Protein AF-A0A7Y0N492-F1 (afdb_monomer)

Radius of gyration: 15.54 Å; Cα contacts (8 Å, |Δi|>4): 154; chains: 1; bounding box: 34×30×45 Å

Sequence (137 aa):
VCAVIYGLQMLGFGNGVFALLHFPAFEGQQWQLWRWVSHALLHFSVTHIIFNLLWWWQLGGDIERRLGSGKLLQIFVVSAALSGA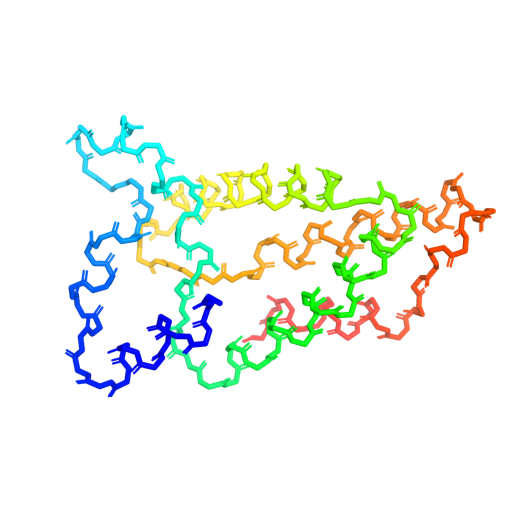GQFYVEGANFGGLSGVVYALLGYLWVLGYRLPHLGLTLPKSIVGFMLVWLVV

Solvent-accessible surface area (backbone atoms only — not comparable to full-atom values): 7392 Å² total; per-residue (Å²): 108,46,69,58,52,38,49,42,35,73,73,71,42,37,68,62,54,44,74,69,24,32,36,61,74,53,93,75,35,76,75,43,64,63,18,48,40,41,16,35,44,38,59,90,46,72,68,60,44,52,55,40,50,50,46,39,53,54,51,43,45,53,42,26,78,75,66,33,60,68,50,43,50,51,50,43,51,54,28,23,33,51,42,47,53,52,46,33,74,76,72,42,48,89,59,57,31,42,55,52,30,43,53,46,46,50,53,51,38,49,53,37,27,71,76,45,53,91,74,70,50,67,68,59,68,66,57,54,51,51,53,59,54,59,72,79,106

Foldseek 3Di:
DLVVLVVCCVVVCVVVSCVLAWADFDPPCVVVLNNLQSLQSDDDDPVQVVVLVVLCCVLVVLCCVQVNPVVSVVLRNVQSNVVSVVCCVPPNGPGGHNLSSSVSSVVVLPVCCVPPVVSVSHDDPVVVVVSVVVVVD

InterPro domains:
  IPR022764 Peptidase S54, rhomboid domain [PF01694] (30-135)
  IPR035952 Rhomboid-like superfamily [G3DSA:1.20.1540.10] (1-137)
  IPR035952 Rhomboid-like superfamily [SSF144091] (1-136)

Structure (mmCIF, N/CA/C/O backbone):
data_AF-A0A7Y0N492-F1
#
_entry.id   AF-A0A7Y0N492-F1
#
loop_
_atom_site.group_PDB
_atom_site.id
_atom_site.type_symbol
_atom_site.label_atom_id
_atom_site.label_alt_id
_atom_site.label_comp_id
_atom_site.label_asym_id
_atom_site.label_entity_id
_atom_site.label_seq_id
_atom_site.pdbx_PDB_ins_code
_atom_site.Cartn_x
_atom_site.Cartn_y
_atom_site.Cartn_z
_atom_site.occupancy
_atom_site.B_iso_or_equiv
_atom_site.auth_seq_id
_atom_site.auth_comp_id
_atom_site.auth_asym_id
_atom_site.auth_atom_id
_atom_site.pdbx_PDB_model_num
ATOM 1 N N . VAL A 1 1 ? -9.476 -0.543 -8.531 1.00 96.50 1 VAL A N 1
ATOM 2 C CA . VAL A 1 1 ? -8.189 -0.171 -9.171 1.00 96.50 1 VAL A CA 1
ATOM 3 C C . VAL A 1 1 ? -7.239 -1.363 -9.276 1.00 96.50 1 VAL A C 1
ATOM 5 O O . VAL A 1 1 ? -6.985 -1.772 -10.399 1.00 96.50 1 VAL A O 1
ATOM 8 N N . CYS A 1 2 ? -6.789 -1.987 -8.176 1.00 97.44 2 CYS A N 1
ATOM 9 C CA . CYS A 1 2 ? -5.844 -3.121 -8.237 1.00 97.44 2 CYS A CA 1
ATOM 10 C C . CYS A 1 2 ? -6.313 -4.278 -9.135 1.00 97.44 2 CYS A C 1
ATOM 12 O O . CYS A 1 2 ? -5.532 -4.771 -9.933 1.00 97.44 2 CYS A O 1
ATOM 14 N N . ALA A 1 3 ? -7.595 -4.664 -9.073 1.00 97.69 3 ALA A N 1
ATOM 15 C CA . ALA A 1 3 ? -8.142 -5.722 -9.932 1.00 97.69 3 ALA A CA 1
ATOM 16 C C . ALA A 1 3 ? -8.055 -5.391 -11.435 1.00 97.69 3 ALA A C 1
ATOM 18 O O . ALA A 1 3 ? -7.766 -6.267 -12.241 1.00 97.69 3 ALA A O 1
ATOM 19 N N . VAL A 1 4 ? -8.252 -4.120 -11.809 1.00 98.06 4 VAL A N 1
ATOM 20 C CA . VAL A 1 4 ? -8.126 -3.659 -13.203 1.00 98.06 4 VAL A CA 1
ATOM 21 C C . VAL A 1 4 ? -6.666 -3.721 -13.647 1.00 98.06 4 VAL A C 1
ATOM 23 O O . VAL A 1 4 ? -6.372 -4.266 -14.704 1.00 98.06 4 VAL A O 1
ATOM 26 N N . ILE A 1 5 ? -5.750 -3.215 -12.818 1.00 97.81 5 ILE A N 1
ATOM 27 C CA . ILE A 1 5 ? -4.304 -3.251 -13.082 1.00 97.81 5 ILE A CA 1
ATOM 28 C C . ILE A 1 5 ? -3.822 -4.696 -13.227 1.00 97.81 5 ILE A C 1
ATOM 30 O O . ILE A 1 5 ? -3.152 -5.020 -14.201 1.00 97.81 5 ILE A O 1
ATOM 34 N N . TYR A 1 6 ? -4.229 -5.580 -12.318 1.00 97.81 6 TYR A N 1
ATOM 35 C CA . TYR A 1 6 ? -3.887 -6.995 -12.384 1.00 97.81 6 TYR A CA 1
ATOM 36 C C . TYR A 1 6 ? -4.479 -7.681 -13.618 1.00 97.81 6 TYR A C 1
ATOM 38 O O . TYR A 1 6 ? -3.783 -8.438 -14.288 1.00 97.81 6 TYR A O 1
ATOM 46 N N . GLY A 1 7 ? -5.721 -7.354 -13.990 1.00 97.81 7 GLY A N 1
ATOM 47 C CA . GLY A 1 7 ? -6.318 -7.802 -15.248 1.00 97.81 7 GLY A CA 1
ATOM 48 C C . GLY A 1 7 ? -5.479 -7.399 -16.464 1.00 97.81 7 GLY A C 1
ATOM 49 O O . GLY A 1 7 ? -5.179 -8.242 -17.303 1.00 97.81 7 GLY A O 1
ATOM 50 N N . LEU A 1 8 ? -5.011 -6.147 -16.526 1.00 97.50 8 LEU A N 1
ATOM 51 C CA . LEU A 1 8 ? -4.105 -5.690 -17.588 1.00 97.50 8 LEU A CA 1
ATOM 52 C C . LEU A 1 8 ? -2.776 -6.459 -17.589 1.00 97.50 8 LEU A C 1
ATOM 54 O O . LEU A 1 8 ? -2.287 -6.827 -18.657 1.00 97.50 8 LEU A O 1
ATOM 58 N N . GLN A 1 9 ? -2.210 -6.748 -16.412 1.00 96.62 9 GLN A N 1
ATOM 59 C CA . GLN A 1 9 ? -0.997 -7.565 -16.302 1.00 96.62 9 GLN A CA 1
ATOM 60 C C . GLN A 1 9 ? -1.216 -8.976 -16.875 1.00 96.62 9 GLN A C 1
ATOM 62 O O . GLN A 1 9 ? -0.359 -9.465 -17.609 1.00 96.62 9 GLN A O 1
ATOM 67 N N . MET A 1 10 ? -2.372 -9.597 -16.607 1.00 95.75 10 MET A N 1
ATOM 68 C CA . MET A 1 10 ? -2.727 -10.928 -17.126 1.00 95.75 10 MET A CA 1
ATOM 69 C C . MET A 1 10 ? -3.013 -10.938 -18.635 1.00 95.75 10 MET A C 1
ATOM 71 O O . MET A 1 10 ? -2.787 -11.948 -19.293 1.00 95.75 10 MET A O 1
ATOM 75 N N . LEU A 1 11 ? -3.458 -9.814 -19.203 1.00 97.31 11 LEU A N 1
ATOM 76 C CA . LEU A 1 11 ? -3.717 -9.654 -20.641 1.00 97.31 11 LEU A CA 1
ATOM 77 C C . LEU A 1 11 ? -2.448 -9.379 -21.475 1.00 97.31 11 LEU A C 1
ATOM 79 O O . LEU A 1 11 ? -2.548 -9.040 -22.650 1.00 97.31 11 LEU A O 1
ATOM 83 N N . GLY A 1 12 ? -1.255 -9.507 -20.883 1.00 95.56 12 GLY A N 1
ATOM 84 C CA . GLY A 1 12 ? 0.026 -9.332 -21.576 1.00 95.56 12 GLY A CA 1
ATOM 85 C C . GLY A 1 12 ? 0.628 -7.926 -21.480 1.00 95.56 12 GLY A C 1
ATOM 86 O O . GLY A 1 12 ? 1.735 -7.705 -21.967 1.00 95.56 12 GLY A O 1
ATOM 87 N N . PHE A 1 13 ? -0.023 -6.981 -20.792 1.00 96.94 13 PHE A N 1
ATOM 88 C CA . PHE A 1 13 ? 0.502 -5.619 -20.598 1.00 96.94 13 PHE A CA 1
ATOM 89 C C . PHE A 1 13 ? 1.418 -5.481 -19.370 1.00 96.94 13 PHE A C 1
ATOM 91 O O . PHE A 1 13 ? 1.764 -4.366 -18.979 1.00 96.94 13 PHE A O 1
ATOM 98 N N . GLY A 1 14 ? 1.832 -6.598 -18.758 1.00 94.81 14 GLY A N 1
ATOM 99 C CA . GLY A 1 14 ? 2.582 -6.628 -17.499 1.00 94.81 14 GLY A CA 1
ATOM 100 C C . GLY A 1 14 ? 3.823 -5.735 -17.481 1.00 94.81 14 GLY A C 1
ATOM 101 O O . GLY A 1 14 ? 3.977 -4.939 -16.559 1.00 94.81 14 GLY A O 1
ATOM 102 N N . ASN A 1 15 ? 4.654 -5.792 -18.526 1.00 95.50 15 ASN A N 1
ATOM 103 C CA . ASN A 1 15 ? 5.884 -4.995 -18.605 1.00 95.50 15 ASN A CA 1
ATOM 104 C C . ASN A 1 15 ? 5.607 -3.488 -18.683 1.00 95.50 15 ASN A C 1
ATOM 106 O O . ASN A 1 15 ? 6.270 -2.711 -18.004 1.00 95.50 15 ASN A O 1
ATOM 110 N N . GLY A 1 16 ? 4.614 -3.068 -19.474 1.00 96.88 16 GLY A N 1
ATOM 111 C CA . GLY A 1 16 ? 4.251 -1.652 -19.603 1.00 96.88 16 GLY A CA 1
ATOM 112 C C . GLY A 1 16 ? 3.625 -1.098 -18.323 1.00 96.88 16 GLY A C 1
ATOM 113 O O . GLY A 1 16 ? 3.982 -0.012 -17.867 1.00 96.88 16 GLY A O 1
ATOM 114 N N . VAL A 1 17 ? 2.743 -1.883 -17.700 1.00 97.50 17 VAL A N 1
ATOM 115 C CA . VAL A 1 17 ? 2.135 -1.555 -16.404 1.00 97.50 17 VAL A CA 1
ATOM 116 C C . VAL A 1 17 ? 3.207 -1.443 -15.319 1.00 97.50 17 VAL A C 1
ATOM 118 O O . VAL A 1 17 ? 3.227 -0.463 -14.575 1.00 97.50 17 VAL A O 1
ATOM 121 N N . PHE A 1 18 ? 4.131 -2.404 -15.255 1.00 97.19 18 PHE A N 1
ATOM 122 C CA . PHE A 1 18 ? 5.238 -2.371 -14.305 1.00 97.19 18 PHE A CA 1
ATOM 123 C C . PHE A 1 18 ? 6.139 -1.154 -14.544 1.00 97.19 18 PHE A C 1
ATOM 125 O O . PHE A 1 18 ? 6.360 -0.380 -13.615 1.00 97.19 18 PHE A O 1
ATOM 132 N N . ALA A 1 19 ? 6.567 -0.914 -15.790 1.00 96.00 19 ALA A N 1
ATOM 133 C CA . ALA A 1 19 ? 7.393 0.231 -16.182 1.00 96.00 19 ALA A CA 1
ATOM 134 C C . ALA A 1 19 ? 6.798 1.577 -15.734 1.00 96.00 19 ALA A C 1
ATOM 136 O O . ALA A 1 19 ? 7.537 2.479 -15.339 1.00 96.00 19 ALA A O 1
ATOM 137 N N . LEU A 1 20 ? 5.471 1.721 -15.755 1.00 96.31 20 LEU A N 1
ATOM 138 C CA . LEU A 1 20 ? 4.788 2.953 -15.358 1.00 96.31 20 LEU A CA 1
ATOM 139 C C . LEU A 1 20 ? 4.638 3.110 -13.837 1.00 96.31 20 LEU A C 1
ATOM 141 O O . LEU A 1 20 ? 4.695 4.235 -13.335 1.00 96.31 20 LEU A O 1
ATOM 145 N N . LEU A 1 21 ? 4.415 2.004 -13.121 1.00 97.62 21 LEU A N 1
ATOM 146 C CA . LEU A 1 21 ? 3.958 2.032 -11.728 1.00 97.62 21 LEU A CA 1
ATOM 147 C C . LEU A 1 21 ? 5.013 1.608 -10.700 1.00 97.62 21 LEU A C 1
ATOM 149 O O . LEU A 1 21 ? 4.766 1.806 -9.510 1.00 97.62 21 LEU A O 1
ATOM 153 N N . HIS A 1 22 ? 6.152 1.042 -11.117 1.00 97.44 22 HIS A N 1
ATOM 154 C CA . HIS A 1 22 ? 7.215 0.633 -10.194 1.00 97.44 22 HIS A CA 1
ATOM 155 C C . HIS A 1 22 ? 7.774 1.825 -9.401 1.00 97.44 22 HIS A C 1
ATOM 157 O O . HIS A 1 22 ? 7.758 2.969 -9.876 1.00 97.44 22 HIS A O 1
ATOM 163 N N . PHE A 1 23 ? 8.300 1.532 -8.209 1.00 97.44 23 PHE A N 1
ATOM 164 C CA . PHE A 1 23 ? 8.939 2.505 -7.321 1.00 97.44 23 PHE A CA 1
ATOM 165 C C . PHE A 1 23 ? 10.122 3.208 -8.014 1.00 97.44 23 PHE A C 1
ATOM 167 O O . PHE A 1 23 ? 10.762 2.566 -8.851 1.00 97.44 23 PHE A O 1
ATOM 174 N N . PRO A 1 24 ? 10.441 4.487 -7.719 1.00 97.12 24 PRO A N 1
ATOM 175 C CA . PRO A 1 24 ? 11.565 5.173 -8.355 1.00 97.12 24 PRO A CA 1
ATOM 176 C C . PRO A 1 24 ? 12.859 4.353 -8.286 1.00 97.12 24 PRO A C 1
ATOM 178 O O . PRO A 1 24 ? 13.336 4.028 -7.204 1.00 97.12 24 PRO A O 1
ATOM 181 N N . ALA A 1 25 ? 13.406 4.010 -9.451 1.00 93.56 25 ALA A N 1
ATOM 182 C CA . ALA A 1 25 ? 14.577 3.145 -9.590 1.00 93.56 25 ALA A CA 1
ATOM 183 C C . ALA A 1 25 ? 15.759 3.858 -10.256 1.00 93.56 25 ALA A C 1
ATOM 185 O O . ALA A 1 25 ? 16.912 3.516 -10.007 1.00 93.56 25 ALA A O 1
ATOM 186 N N . PHE A 1 26 ? 15.467 4.839 -11.112 1.00 92.19 26 PHE A N 1
ATOM 187 C CA . PHE A 1 26 ? 16.455 5.546 -11.922 1.00 92.19 26 PHE A CA 1
ATOM 188 C C . PHE A 1 26 ? 16.472 7.039 -11.606 1.00 92.19 26 PHE A C 1
ATOM 190 O O . PHE A 1 26 ? 15.478 7.609 -11.143 1.00 92.19 26 PHE A O 1
ATOM 197 N N . GLU A 1 27 ? 17.595 7.683 -11.913 1.00 90.69 27 GLU A N 1
ATOM 198 C CA . GLU A 1 27 ? 17.742 9.127 -11.775 1.00 90.69 27 GLU A CA 1
ATOM 199 C C . GLU A 1 27 ? 16.637 9.870 -12.544 1.00 90.69 27 GLU A C 1
ATOM 201 O O . GLU A 1 27 ? 16.300 9.555 -13.685 1.00 90.69 27 GLU A O 1
ATOM 206 N N . GLY A 1 28 ? 16.018 10.839 -11.874 1.00 90.81 28 GLY A N 1
ATOM 207 C CA . GLY A 1 28 ? 14.906 11.629 -12.399 1.00 90.81 28 GLY A CA 1
ATOM 208 C C . GLY A 1 28 ? 13.533 11.058 -12.040 1.00 90.81 28 GLY A C 1
ATOM 209 O O . GLY A 1 28 ? 12.559 11.811 -11.983 1.00 90.81 28 GLY A O 1
ATOM 210 N N . GLN A 1 29 ? 13.433 9.767 -11.703 1.00 94.69 29 GLN A N 1
ATOM 211 C CA . GLN A 1 29 ? 12.159 9.166 -11.296 1.00 94.69 29 GLN A CA 1
ATOM 212 C C . GLN A 1 29 ? 11.719 9.580 -9.889 1.00 94.69 29 GLN A C 1
ATOM 214 O O . GLN A 1 29 ? 10.534 9.478 -9.583 1.00 94.69 29 GLN A O 1
ATOM 219 N N . GLN A 1 30 ? 12.615 10.105 -9.046 1.00 92.38 30 GLN A N 1
ATOM 220 C CA . GLN A 1 30 ? 12.260 10.599 -7.709 1.00 92.38 30 GLN A CA 1
ATOM 221 C C . GLN A 1 30 ? 11.190 11.705 -7.739 1.00 92.38 30 GLN A C 1
ATOM 223 O O . GLN A 1 30 ? 10.382 11.804 -6.816 1.00 92.38 30 GLN A O 1
ATOM 228 N N . TRP A 1 31 ? 11.142 12.488 -8.823 1.00 94.00 31 TRP A N 1
ATOM 229 C CA . TRP A 1 31 ? 10.164 13.559 -9.037 1.00 94.00 31 TRP A CA 1
ATOM 230 C C . TRP A 1 31 ? 8.830 13.059 -9.598 1.00 94.00 31 TRP A C 1
ATOM 232 O O . TRP A 1 31 ? 7.845 13.796 -9.628 1.00 94.00 31 TRP A O 1
ATOM 242 N N . GLN A 1 32 ? 8.768 11.797 -10.023 1.00 96.00 32 GLN A N 1
ATOM 243 C CA . GLN A 1 32 ? 7.542 11.151 -10.477 1.00 96.00 32 GLN A CA 1
ATOM 244 C C . GLN A 1 32 ? 6.745 10.697 -9.253 1.00 96.00 32 GLN A C 1
ATOM 246 O O . GLN A 1 32 ? 6.714 9.517 -8.913 1.00 96.00 32 GLN A O 1
ATOM 251 N N . LEU A 1 33 ? 6.121 11.659 -8.563 1.00 95.88 33 LEU A N 1
ATOM 252 C CA . LEU A 1 33 ? 5.524 11.476 -7.232 1.00 95.88 33 LEU A CA 1
ATOM 253 C C . LEU A 1 33 ? 4.524 10.315 -7.148 1.00 95.88 33 LEU A C 1
ATOM 255 O O . LEU A 1 33 ? 4.401 9.686 -6.102 1.00 95.88 33 LEU A O 1
ATOM 259 N N . TRP A 1 34 ? 3.846 9.977 -8.248 1.00 97.38 34 TRP A N 1
ATOM 260 C CA . TRP A 1 34 ? 2.944 8.826 -8.285 1.00 97.38 34 TRP A CA 1
ATOM 261 C C . TRP A 1 34 ? 3.668 7.503 -8.015 1.00 97.38 34 TRP A C 1
ATOM 263 O O . TRP A 1 34 ? 3.081 6.635 -7.377 1.00 97.38 34 TRP A O 1
ATOM 273 N N . ARG A 1 35 ? 4.939 7.358 -8.419 1.00 97.31 35 ARG A N 1
ATOM 274 C CA . ARG A 1 35 ? 5.738 6.136 -8.230 1.00 97.31 35 ARG A CA 1
ATOM 275 C C . ARG A 1 35 ? 6.024 5.805 -6.779 1.00 97.31 35 ARG A C 1
ATOM 277 O O . ARG A 1 35 ? 6.277 4.648 -6.481 1.00 97.31 35 ARG A O 1
ATOM 284 N N . TRP A 1 36 ? 5.942 6.784 -5.883 1.00 97.38 36 TRP A N 1
ATOM 285 C CA . TRP A 1 36 ? 6.066 6.567 -4.440 1.00 97.38 36 TRP A CA 1
ATOM 286 C C . TRP A 1 36 ? 4.861 5.841 -3.836 1.00 97.38 36 TRP A C 1
ATOM 288 O O . TRP A 1 36 ? 4.895 5.464 -2.672 1.00 97.38 36 TRP A O 1
ATOM 298 N N . VAL A 1 37 ? 3.781 5.675 -4.605 1.00 97.94 37 VAL A N 1
ATOM 299 C CA . VAL A 1 37 ? 2.529 5.078 -4.127 1.00 97.94 37 VAL A CA 1
ATOM 300 C C . VAL A 1 37 ? 1.999 4.019 -5.096 1.00 97.94 37 VAL A C 1
ATOM 302 O O . VAL A 1 37 ? 1.444 3.007 -4.676 1.00 97.94 37 VAL A O 1
ATOM 305 N N . SER A 1 38 ? 2.176 4.206 -6.405 1.00 98.00 38 SER A N 1
ATOM 306 C CA . SER A 1 38 ? 1.582 3.360 -7.444 1.00 98.00 38 SER A CA 1
ATOM 307 C C . SER A 1 38 ? 2.062 1.913 -7.417 1.00 98.00 38 SER A C 1
ATOM 309 O O . SER A 1 38 ? 1.312 1.025 -7.821 1.00 98.00 38 SER A O 1
ATOM 311 N N . HIS A 1 39 ? 3.266 1.655 -6.902 1.00 97.81 39 HIS A N 1
ATOM 312 C CA . HIS A 1 39 ? 3.784 0.297 -6.738 1.00 97.81 39 HIS A CA 1
ATOM 313 C C . HIS A 1 39 ? 2.886 -0.548 -5.820 1.00 97.81 39 HIS A C 1
ATOM 315 O O . HIS A 1 39 ? 2.794 -1.762 -5.998 1.00 97.81 39 HIS A O 1
ATOM 321 N N . ALA A 1 40 ? 2.151 0.080 -4.893 1.00 98.00 40 ALA A N 1
ATOM 322 C CA . ALA A 1 40 ? 1.205 -0.605 -4.016 1.00 98.00 40 ALA A CA 1
ATOM 323 C C . ALA A 1 40 ? -0.007 -1.196 -4.765 1.00 98.00 40 ALA A C 1
ATOM 325 O O . ALA A 1 40 ? -0.751 -2.009 -4.218 1.00 98.00 40 ALA A O 1
ATOM 326 N N . LEU A 1 41 ? -0.222 -0.798 -6.023 1.00 98.12 41 LEU A N 1
ATOM 327 C CA . LEU A 1 41 ? -1.324 -1.279 -6.857 1.00 98.12 41 LEU A CA 1
ATOM 328 C C . LEU A 1 41 ? -0.946 -2.507 -7.703 1.00 98.12 41 LEU A C 1
ATOM 330 O O . LEU A 1 41 ? -1.836 -3.207 -8.196 1.00 98.12 41 LEU A O 1
ATOM 334 N N . LEU A 1 42 ? 0.353 -2.769 -7.874 1.00 97.88 42 LEU A N 1
ATOM 335 C CA . LEU A 1 42 ? 0.886 -3.894 -8.645 1.00 97.88 42 LEU A CA 1
ATOM 336 C C . LEU A 1 42 ? 0.732 -5.205 -7.874 1.00 97.88 42 LEU A C 1
ATOM 338 O O . LEU A 1 42 ? 0.969 -5.243 -6.676 1.00 97.88 42 LEU A O 1
ATOM 342 N N . HIS A 1 43 ? 0.367 -6.290 -8.555 1.00 97.69 43 HIS A N 1
ATOM 343 C CA . HIS A 1 43 ? 0.325 -7.626 -7.955 1.00 97.69 43 HIS A CA 1
ATOM 344 C C . HIS A 1 43 ? 0.896 -8.660 -8.932 1.00 97.69 43 HIS A C 1
ATOM 346 O O . HIS A 1 43 ? 0.824 -8.480 -10.146 1.00 97.69 43 HIS A O 1
ATOM 352 N N . PHE A 1 44 ? 1.472 -9.744 -8.406 1.00 95.44 44 PHE A N 1
ATOM 353 C CA . PHE A 1 44 ? 2.246 -10.713 -9.202 1.00 95.44 44 PHE A CA 1
ATOM 354 C C . PHE A 1 44 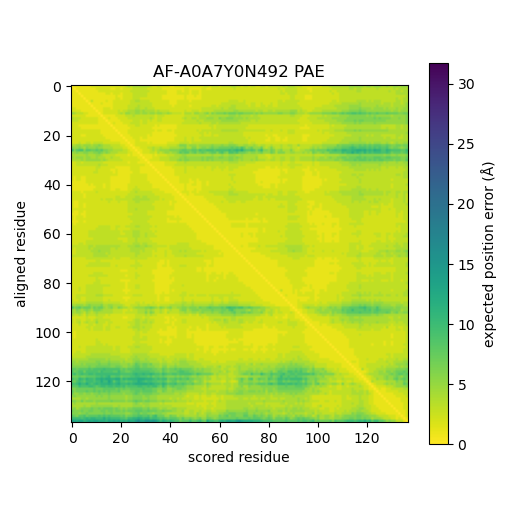? 1.705 -12.146 -9.149 1.00 95.44 44 PHE A C 1
ATOM 356 O O . PHE A 1 44 ? 2.171 -13.006 -9.886 1.00 95.44 44 PHE A O 1
ATOM 363 N N . SER A 1 45 ? 0.696 -12.419 -8.319 1.00 95.25 45 SER A N 1
ATOM 364 C CA . SER A 1 45 ? 0.006 -13.709 -8.287 1.00 95.25 45 SER A CA 1
ATOM 365 C C . SER A 1 45 ? -1.446 -13.541 -7.846 1.00 95.25 45 SER A C 1
ATOM 367 O O . SER A 1 45 ? -1.797 -12.553 -7.194 1.00 95.25 45 SER A O 1
ATOM 369 N N . VAL A 1 46 ? -2.285 -14.519 -8.195 1.00 96.00 46 VAL A N 1
ATOM 370 C CA . VAL A 1 46 ? -3.715 -14.528 -7.850 1.00 96.00 46 VAL A CA 1
ATOM 371 C C . VAL A 1 46 ? -3.892 -14.539 -6.332 1.00 96.00 46 VAL A C 1
ATOM 373 O O . VAL A 1 46 ? -4.623 -13.720 -5.782 1.00 96.00 46 VAL A O 1
ATOM 376 N N . THR A 1 47 ? -3.158 -15.406 -5.635 1.00 94.75 47 THR A N 1
ATOM 377 C CA . THR A 1 47 ? -3.165 -15.470 -4.169 1.00 94.75 47 THR A CA 1
ATOM 378 C C . THR A 1 47 ? -2.763 -14.128 -3.557 1.00 94.75 47 THR A C 1
ATOM 380 O O . THR A 1 47 ? -3.450 -13.626 -2.669 1.00 94.75 47 THR A O 1
ATOM 383 N N . HIS A 1 48 ? -1.708 -13.494 -4.080 1.00 93.56 48 HIS A N 1
ATOM 384 C CA . HIS A 1 48 ? -1.213 -12.220 -3.566 1.00 93.56 48 HIS A CA 1
ATOM 385 C C . HIS A 1 48 ? -2.260 -11.098 -3.677 1.00 93.56 48 HIS A C 1
ATOM 387 O O . HIS A 1 48 ? -2.441 -10.344 -2.721 1.00 93.56 48 HIS A O 1
ATOM 393 N N . ILE A 1 49 ? -2.988 -10.987 -4.796 1.00 96.69 49 ILE A N 1
ATOM 394 C CA . ILE A 1 49 ? -4.035 -9.960 -4.933 1.00 96.69 49 ILE A CA 1
ATOM 395 C C . ILE A 1 49 ? -5.280 -10.265 -4.098 1.00 96.69 49 ILE A C 1
ATOM 397 O O . ILE A 1 49 ? -5.816 -9.353 -3.471 1.00 96.69 49 ILE A O 1
ATOM 401 N N . ILE A 1 50 ? -5.726 -11.524 -4.042 1.00 96.88 50 ILE A N 1
ATOM 402 C CA . ILE A 1 50 ? -6.927 -11.905 -3.282 1.00 96.88 50 ILE A CA 1
ATOM 403 C C . ILE A 1 50 ? -6.744 -11.572 -1.801 1.00 96.88 50 ILE A C 1
ATOM 405 O O . ILE A 1 50 ? -7.586 -10.886 -1.223 1.00 96.88 50 ILE A O 1
ATOM 409 N N . PHE A 1 51 ? -5.634 -12.002 -1.193 1.00 95.19 51 PHE A N 1
ATOM 410 C CA . PHE A 1 51 ? -5.390 -11.762 0.231 1.00 95.19 51 PHE A CA 1
ATOM 411 C C . PHE A 1 51 ? -5.213 -10.278 0.553 1.00 95.19 51 PHE A C 1
ATOM 413 O O . PHE A 1 51 ? -5.793 -9.790 1.522 1.00 95.19 51 PHE A O 1
ATOM 420 N N . ASN A 1 52 ? -4.475 -9.534 -0.273 1.00 96.62 52 ASN A N 1
ATOM 421 C CA . ASN A 1 52 ? -4.318 -8.095 -0.071 1.00 96.62 52 ASN A CA 1
ATOM 422 C C . ASN A 1 52 ? -5.645 -7.346 -0.154 1.00 96.62 52 ASN A C 1
ATOM 424 O O . ASN A 1 52 ? -5.920 -6.493 0.687 1.00 96.62 52 ASN A O 1
ATOM 428 N N . LEU A 1 53 ? -6.478 -7.663 -1.149 1.00 97.88 53 LEU A N 1
ATOM 429 C CA . LEU A 1 53 ? -7.775 -7.011 -1.299 1.00 97.88 53 LEU A CA 1
ATOM 430 C C . LEU A 1 53 ? -8.757 -7.415 -0.201 1.00 97.88 53 LEU A C 1
ATOM 432 O O . LEU A 1 53 ? -9.517 -6.561 0.246 1.00 97.88 53 LEU A O 1
ATOM 436 N N . LEU A 1 54 ? -8.706 -8.662 0.274 1.00 97.00 54 LEU A N 1
ATOM 437 C CA . LEU A 1 54 ? -9.490 -9.114 1.421 1.00 97.00 54 LEU A CA 1
ATOM 438 C C . LEU A 1 54 ? -9.142 -8.306 2.676 1.00 97.00 54 LEU A C 1
ATOM 440 O O . LEU A 1 54 ? -10.037 -7.767 3.327 1.00 97.00 54 LEU A O 1
ATOM 444 N N . TRP A 1 55 ? -7.852 -8.163 2.992 1.00 97.38 55 TRP A N 1
ATOM 445 C CA . TRP A 1 55 ? -7.426 -7.423 4.181 1.00 97.38 55 TRP A CA 1
ATOM 446 C C . TRP A 1 55 ? -7.610 -5.917 4.047 1.00 97.38 55 TRP A C 1
ATOM 448 O O . TRP A 1 55 ? -8.013 -5.267 5.009 1.00 97.38 55 TRP A O 1
ATOM 458 N N . TRP A 1 56 ? -7.381 -5.358 2.861 1.00 98.00 56 TRP A N 1
ATOM 459 C CA . TRP A 1 56 ? -7.711 -3.966 2.573 1.00 98.00 56 TRP A CA 1
ATOM 460 C C . TRP A 1 56 ? -9.201 -3.690 2.768 1.00 98.00 56 TRP A C 1
ATOM 462 O O . TRP A 1 56 ? -9.566 -2.715 3.419 1.00 98.00 56 TRP A O 1
ATOM 472 N N . TRP A 1 57 ? -10.063 -4.561 2.242 1.00 97.69 57 TRP A N 1
ATOM 473 C CA . TRP A 1 57 ? -11.507 -4.413 2.373 1.00 97.69 57 TRP A CA 1
ATOM 474 C C . TRP A 1 57 ? -11.961 -4.515 3.831 1.00 97.69 57 TRP A C 1
ATOM 476 O O . TRP A 1 57 ? -12.709 -3.656 4.294 1.00 97.69 57 TRP A O 1
ATOM 486 N N . GLN A 1 58 ? -11.462 -5.506 4.574 1.00 96.12 58 GLN A N 1
ATOM 487 C CA . GLN A 1 58 ? -11.819 -5.688 5.978 1.00 96.12 58 GLN A CA 1
ATOM 488 C C . GLN A 1 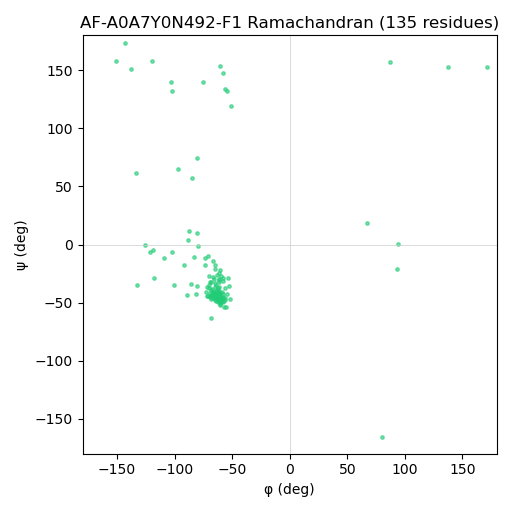58 ? -11.256 -4.563 6.8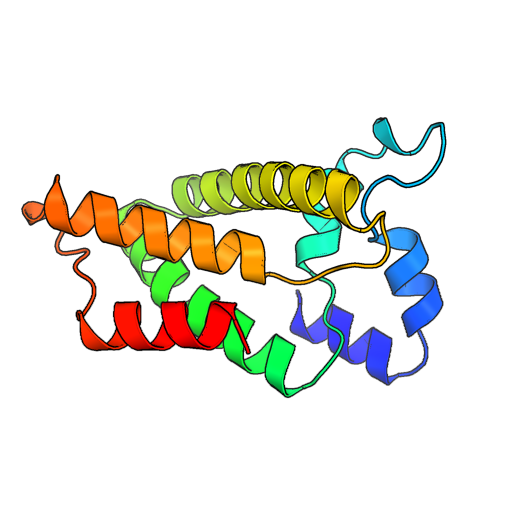62 1.00 96.12 58 GLN A C 1
ATOM 490 O O . GLN A 1 58 ? -12.014 -3.792 7.447 1.00 96.12 58 GLN A O 1
ATOM 495 N N . LEU A 1 59 ? -9.927 -4.439 6.941 1.00 97.38 59 LEU A N 1
ATOM 496 C CA . LEU A 1 59 ? -9.248 -3.517 7.861 1.00 97.38 59 LEU A CA 1
ATOM 497 C C . LEU A 1 59 ? -9.423 -2.059 7.428 1.00 97.38 59 LEU A C 1
ATOM 499 O O . LEU A 1 59 ? -9.718 -1.182 8.241 1.00 97.38 59 LEU A O 1
ATOM 503 N N . GLY A 1 60 ? -9.258 -1.797 6.131 1.00 97.38 60 GLY A N 1
ATOM 504 C CA . GLY A 1 60 ? -9.450 -0.469 5.563 1.00 97.38 60 GLY A CA 1
ATOM 505 C C . GLY A 1 60 ? -10.908 -0.033 5.647 1.00 97.38 60 GLY A C 1
ATOM 506 O O . GLY A 1 60 ? -11.174 1.099 6.042 1.00 97.38 60 GLY A O 1
ATOM 507 N N . GLY A 1 61 ? -11.854 -0.940 5.384 1.00 97.12 61 GLY A N 1
ATOM 508 C CA . GLY A 1 61 ? -13.281 -0.659 5.522 1.00 97.12 61 GLY A CA 1
ATOM 509 C C . GLY A 1 61 ? -13.703 -0.357 6.961 1.00 97.12 61 GLY A C 1
ATOM 510 O O . GLY A 1 61 ? -14.591 0.470 7.169 1.00 97.12 61 GLY A O 1
ATOM 511 N N . ASP A 1 62 ? -13.088 -0.993 7.960 1.00 95.69 62 ASP A N 1
ATOM 512 C CA . ASP A 1 62 ? -13.336 -0.687 9.376 1.00 95.69 62 ASP A CA 1
ATOM 513 C C . ASP A 1 62 ? -12.823 0.718 9.739 1.00 95.69 62 ASP A C 1
ATOM 515 O O . ASP A 1 62 ? -13.551 1.509 10.348 1.00 95.69 62 ASP A O 1
ATOM 519 N N . ILE A 1 63 ? -11.612 1.072 9.291 1.00 96.81 63 ILE A N 1
ATOM 520 C CA . ILE A 1 63 ? -11.046 2.421 9.458 1.00 96.81 63 ILE A CA 1
ATOM 521 C C . ILE A 1 63 ? -11.903 3.469 8.745 1.00 96.81 63 ILE A C 1
ATOM 523 O O . ILE A 1 63 ? -12.225 4.493 9.341 1.00 96.81 63 ILE A O 1
ATOM 527 N N . GLU A 1 64 ? -12.296 3.234 7.496 1.00 97.81 64 GLU A N 1
ATOM 528 C CA . GLU A 1 64 ? -13.083 4.186 6.712 1.00 97.81 64 GLU A CA 1
ATOM 529 C C . GLU A 1 64 ? -14.448 4.453 7.348 1.00 97.81 64 GLU A C 1
ATOM 531 O O . GLU A 1 64 ? -14.834 5.609 7.515 1.00 97.81 64 GLU A O 1
ATOM 536 N N . ARG A 1 65 ? -15.155 3.400 7.776 1.00 96.31 65 ARG A N 1
ATOM 537 C CA . ARG A 1 65 ? -16.484 3.528 8.394 1.00 96.31 65 ARG A CA 1
ATOM 538 C C . ARG A 1 65 ? -16.457 4.254 9.740 1.00 96.31 65 ARG A C 1
ATOM 540 O O . ARG A 1 65 ? -17.448 4.879 10.105 1.00 96.31 65 ARG A O 1
ATOM 547 N N . ARG A 1 66 ? -15.357 4.157 10.494 1.00 95.25 66 ARG A N 1
ATOM 548 C CA . ARG A 1 66 ? -15.247 4.720 11.854 1.00 95.25 66 ARG A CA 1
ATOM 549 C C . ARG A 1 66 ? -14.493 6.046 11.919 1.00 95.25 66 ARG A C 1
ATOM 551 O O . ARG A 1 66 ? -14.826 6.879 12.754 1.00 95.25 66 ARG A O 1
ATOM 558 N N . LEU A 1 67 ? -13.474 6.229 11.082 1.00 95.69 67 LEU A N 1
ATOM 559 C CA . LEU A 1 67 ? -12.546 7.369 11.104 1.00 95.69 67 LEU A CA 1
ATOM 560 C C . LEU A 1 67 ? -12.580 8.200 9.809 1.00 95.69 67 LEU A C 1
ATOM 562 O O . LEU A 1 67 ? -11.920 9.237 9.734 1.00 95.69 67 LEU A O 1
ATOM 566 N N . GLY A 1 68 ? -13.342 7.762 8.803 1.00 97.12 68 GLY A N 1
ATOM 567 C CA . GLY A 1 68 ? -13.528 8.449 7.528 1.00 97.12 68 GLY A CA 1
ATOM 568 C C . GLY A 1 68 ? -12.474 8.112 6.468 1.00 97.12 68 GLY A C 1
ATOM 569 O O . GLY A 1 68 ? -11.333 7.739 6.761 1.00 97.12 68 GLY A O 1
ATOM 570 N N . SER A 1 69 ? -12.844 8.312 5.200 1.00 97.75 69 SER A N 1
ATOM 571 C CA . SER A 1 69 ? -12.002 8.009 4.032 1.00 97.75 69 SER A CA 1
ATOM 572 C C . SER A 1 69 ? -10.693 8.806 4.007 1.00 97.75 69 SER A C 1
ATOM 574 O O . SER A 1 69 ? -9.673 8.310 3.534 1.00 97.75 69 SER A O 1
ATOM 576 N N . GLY A 1 70 ? -10.677 10.018 4.576 1.00 98.31 70 GLY A N 1
ATOM 577 C CA . GLY A 1 70 ? -9.459 10.827 4.681 1.00 98.31 70 GLY A CA 1
ATOM 578 C C . GLY A 1 70 ? -8.371 10.161 5.531 1.00 98.31 70 GLY A C 1
ATOM 579 O O . GLY A 1 70 ? -7.193 10.207 5.174 1.00 98.31 70 GLY A O 1
ATOM 580 N N . LYS A 1 71 ? -8.753 9.477 6.621 1.00 97.69 71 LYS A N 1
ATOM 581 C CA . LYS A 1 71 ? -7.801 8.733 7.458 1.00 97.69 71 LYS A CA 1
ATOM 582 C C . LYS A 1 71 ? -7.247 7.522 6.715 1.00 97.69 71 LYS A C 1
ATOM 584 O O . LYS A 1 71 ? -6.038 7.302 6.748 1.00 97.69 71 LYS A O 1
ATOM 589 N N . LEU A 1 72 ? -8.113 6.779 6.026 1.00 98.38 72 LEU A N 1
ATOM 590 C CA . LEU A 1 72 ? -7.703 5.633 5.217 1.00 98.38 72 LEU A CA 1
ATOM 591 C C . LEU A 1 72 ? -6.717 6.053 4.116 1.00 98.38 72 LEU A C 1
ATOM 593 O O . LEU A 1 72 ? -5.671 5.425 3.962 1.00 98.38 72 LEU A O 1
ATOM 597 N N . LEU A 1 73 ? -7.002 7.154 3.413 1.00 98.31 73 LEU A N 1
ATOM 598 C CA . LEU A 1 73 ? -6.117 7.699 2.382 1.00 98.31 73 LEU A CA 1
ATOM 599 C C . LEU A 1 73 ? -4.760 8.123 2.956 1.00 98.31 73 LEU A C 1
ATOM 601 O O . LEU A 1 73 ? -3.726 7.817 2.366 1.00 98.31 73 LEU A O 1
ATOM 605 N N . GLN A 1 74 ? -4.747 8.783 4.119 1.00 98.44 74 GLN A N 1
ATOM 606 C CA . GLN A 1 74 ? -3.503 9.160 4.793 1.00 98.44 74 GLN A CA 1
ATOM 607 C C . GLN A 1 74 ? -2.651 7.927 5.120 1.00 98.44 74 GLN A C 1
ATOM 609 O O . GLN A 1 74 ? -1.452 7.926 4.841 1.00 98.44 74 GLN A O 1
ATOM 614 N N . ILE A 1 75 ? -3.261 6.880 5.689 1.00 98.31 75 ILE A N 1
ATOM 615 C CA . ILE A 1 75 ? -2.552 5.635 6.004 1.00 98.31 75 ILE A CA 1
ATOM 616 C C . ILE A 1 75 ? -2.016 5.010 4.717 1.00 98.31 75 ILE A C 1
ATOM 618 O O . ILE A 1 75 ? -0.835 4.681 4.672 1.00 98.31 75 ILE A O 1
ATOM 622 N N . PHE A 1 76 ? -2.832 4.910 3.665 1.00 98.56 76 PHE A N 1
ATOM 623 C CA . PHE A 1 76 ? -2.424 4.363 2.369 1.00 98.56 76 PHE A CA 1
ATOM 624 C C . PHE A 1 76 ? -1.204 5.089 1.786 1.00 98.56 76 PHE A C 1
ATOM 626 O O . PHE A 1 76 ? -0.200 4.444 1.505 1.00 98.56 76 PHE A O 1
ATOM 633 N N . VAL A 1 77 ? -1.249 6.420 1.663 1.00 98.44 77 VAL A N 1
ATOM 634 C CA . VAL A 1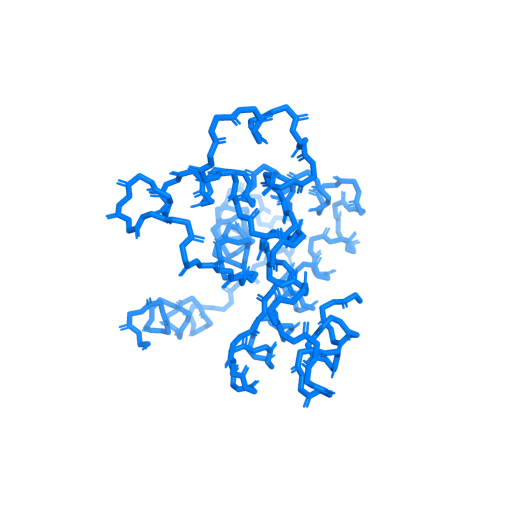 77 ? -0.159 7.202 1.049 1.00 98.44 77 VAL A CA 1
ATOM 635 C C . VAL A 1 77 ? 1.130 7.106 1.865 1.00 98.44 77 VAL A C 1
ATOM 637 O O . VAL A 1 77 ? 2.190 6.830 1.307 1.00 98.44 77 VAL A O 1
ATOM 640 N N . VAL A 1 78 ? 1.047 7.306 3.185 1.00 98.44 78 VAL A N 1
ATOM 641 C CA . VAL A 1 78 ? 2.234 7.299 4.054 1.00 98.44 78 VAL A CA 1
ATOM 642 C C . VAL A 1 78 ? 2.853 5.905 4.115 1.00 98.44 78 VAL A C 1
ATOM 644 O O . VAL A 1 78 ? 4.065 5.764 3.975 1.00 98.44 78 VAL A O 1
ATOM 647 N N . SER A 1 79 ? 2.036 4.866 4.298 1.00 98.38 79 SER A N 1
ATOM 648 C CA . SER A 1 79 ? 2.551 3.498 4.393 1.00 98.38 79 SER A CA 1
ATOM 649 C C . SER A 1 79 ? 3.088 2.978 3.065 1.00 98.38 79 SER A C 1
ATOM 651 O O . SER A 1 79 ? 4.131 2.328 3.078 1.00 98.38 79 SER A O 1
ATOM 653 N N . ALA A 1 80 ? 2.460 3.299 1.927 1.00 98.19 80 ALA A N 1
ATOM 654 C CA . ALA A 1 80 ? 2.987 2.939 0.613 1.00 98.19 80 ALA A CA 1
ATOM 655 C C . ALA A 1 80 ? 4.379 3.551 0.397 1.00 98.19 80 ALA A C 1
ATOM 657 O O . ALA A 1 80 ? 5.322 2.816 0.122 1.00 98.19 80 ALA A O 1
ATOM 658 N N . ALA A 1 81 ? 4.536 4.854 0.656 1.00 97.88 81 ALA A N 1
ATOM 659 C CA . ALA A 1 81 ? 5.816 5.537 0.489 1.00 97.88 81 ALA A CA 1
ATOM 660 C C . ALA A 1 81 ? 6.909 4.998 1.427 1.00 97.88 81 ALA A C 1
ATOM 662 O O . ALA A 1 81 ? 8.022 4.724 0.980 1.00 97.88 81 ALA A O 1
ATOM 663 N N . LEU A 1 82 ? 6.602 4.817 2.719 1.00 97.94 82 LEU A N 1
ATOM 664 C CA . LEU A 1 82 ? 7.583 4.343 3.702 1.00 97.94 82 LEU A CA 1
ATOM 665 C C . LEU A 1 82 ? 7.973 2.878 3.480 1.00 97.94 82 LEU A C 1
ATOM 667 O O . LEU A 1 82 ? 9.158 2.551 3.513 1.00 97.94 82 LEU A O 1
ATOM 671 N N . SER A 1 83 ? 6.996 2.000 3.235 1.00 96.75 83 SER A N 1
ATOM 672 C CA 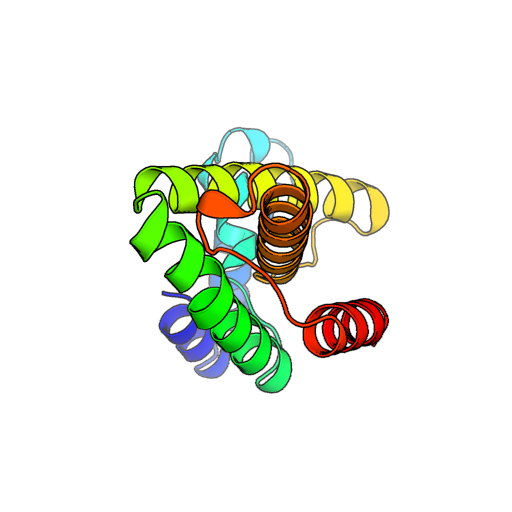. SER A 1 83 ? 7.279 0.586 2.956 1.00 96.75 83 SER A CA 1
ATOM 673 C C . SER A 1 83 ? 7.989 0.409 1.616 1.00 96.75 83 SER A C 1
ATOM 675 O O . SER A 1 83 ? 8.929 -0.375 1.538 1.00 96.75 83 SER A O 1
ATOM 677 N N . GLY A 1 84 ? 7.616 1.186 0.593 1.00 97.19 84 GLY A N 1
ATOM 678 C CA . GLY A 1 84 ? 8.294 1.194 -0.699 1.00 97.19 84 GLY A CA 1
ATOM 679 C C . GLY A 1 84 ? 9.747 1.648 -0.590 1.00 97.19 84 GLY A C 1
ATOM 680 O O . GLY A 1 84 ? 10.630 0.981 -1.119 1.00 97.19 84 GLY A O 1
ATOM 681 N N . ALA A 1 85 ? 10.022 2.718 0.161 1.00 96.94 85 ALA A N 1
ATOM 682 C CA . ALA A 1 85 ? 11.390 3.172 0.406 1.00 96.94 85 ALA A CA 1
ATOM 683 C C . ALA A 1 85 ? 12.225 2.127 1.167 1.00 96.94 85 ALA A C 1
ATOM 685 O O . ALA A 1 85 ? 13.375 1.879 0.805 1.00 96.94 85 ALA A O 1
ATOM 686 N N . GLY A 1 86 ? 11.641 1.490 2.189 1.00 96.44 86 GLY A N 1
ATOM 687 C CA . GLY A 1 86 ? 12.289 0.408 2.931 1.00 96.44 86 GLY A CA 1
ATOM 688 C C . GLY A 1 86 ? 12.607 -0.799 2.046 1.00 96.44 86 GLY A C 1
ATOM 689 O O . GLY A 1 86 ? 13.746 -1.257 2.032 1.00 96.44 86 GLY A O 1
ATOM 690 N N . GLN A 1 87 ? 11.637 -1.265 1.254 1.00 96.00 87 GLN A N 1
ATOM 691 C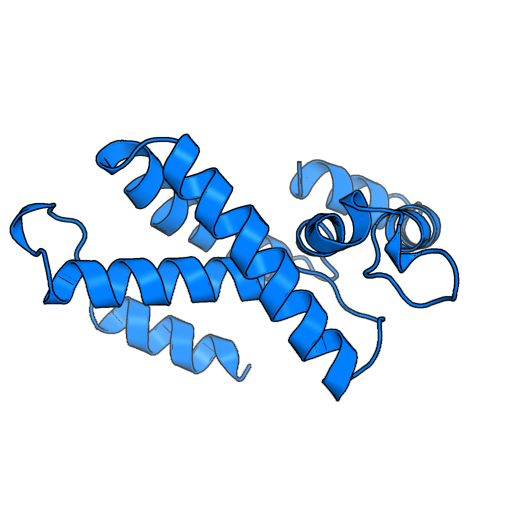 CA . GLN A 1 87 ? 11.831 -2.379 0.322 1.00 96.00 87 GLN A CA 1
ATOM 692 C C . GLN A 1 87 ? 12.891 -2.046 -0.731 1.00 96.00 87 GLN A C 1
ATOM 694 O O . GLN A 1 87 ? 13.776 -2.857 -0.990 1.00 96.00 87 GLN A O 1
ATOM 699 N N . PHE A 1 88 ? 12.842 -0.835 -1.292 1.00 96.19 88 PHE A N 1
ATOM 700 C CA . PHE A 1 88 ? 13.812 -0.376 -2.281 1.00 96.19 88 PHE A CA 1
ATOM 701 C C . PHE A 1 88 ? 15.241 -0.389 -1.742 1.00 96.19 88 PHE A C 1
ATOM 703 O O . PHE A 1 88 ? 16.160 -0.803 -2.444 1.00 96.19 88 PHE A O 1
ATOM 710 N N . TYR A 1 89 ? 15.424 0.027 -0.489 1.00 95.31 89 TYR A N 1
ATOM 711 C CA . TYR A 1 89 ? 16.733 0.026 0.152 1.00 95.31 89 TYR A CA 1
ATOM 712 C C . TYR A 1 89 ? 17.306 -1.387 0.346 1.00 95.31 89 TYR A C 1
ATOM 714 O O . TYR A 1 89 ? 18.520 -1.563 0.266 1.00 95.31 89 TYR A O 1
ATOM 722 N N . VAL A 1 90 ? 16.453 -2.389 0.590 1.00 93.88 90 VAL A N 1
ATOM 723 C CA . VAL A 1 90 ? 16.884 -3.769 0.877 1.00 93.88 90 VAL A CA 1
ATOM 724 C C . VAL A 1 90 ? 17.028 -4.613 -0.395 1.00 93.88 90 VAL A C 1
ATOM 726 O O . VAL A 1 90 ? 18.007 -5.341 -0.528 1.00 93.88 90 VAL A O 1
ATOM 729 N N . GLU A 1 91 ? 16.082 -4.519 -1.334 1.00 90.88 91 GLU A N 1
ATOM 730 C CA . GLU A 1 91 ? 15.975 -5.436 -2.485 1.00 90.88 91 GLU A CA 1
ATOM 731 C C . GLU A 1 91 ? 15.938 -4.732 -3.858 1.00 90.88 91 GLU A C 1
ATOM 733 O O . GLU A 1 91 ? 15.878 -5.387 -4.900 1.00 90.88 91 GLU A O 1
ATOM 738 N N . GLY A 1 92 ? 15.995 -3.397 -3.900 1.00 93.00 92 GLY A N 1
ATOM 739 C CA . GLY A 1 92 ? 15.860 -2.617 -5.134 1.00 93.00 92 GLY A CA 1
ATOM 740 C C . GLY A 1 92 ? 14.403 -2.447 -5.578 1.00 93.00 92 GLY A C 1
ATOM 741 O O . GLY A 1 92 ? 13.479 -2.650 -4.804 1.00 93.00 92 GLY A O 1
ATOM 742 N N . ALA A 1 93 ? 14.163 -2.024 -6.825 1.00 92.12 93 ALA A N 1
ATOM 743 C CA . ALA A 1 93 ? 12.834 -1.584 -7.288 1.00 92.12 93 ALA A CA 1
ATOM 744 C C . ALA A 1 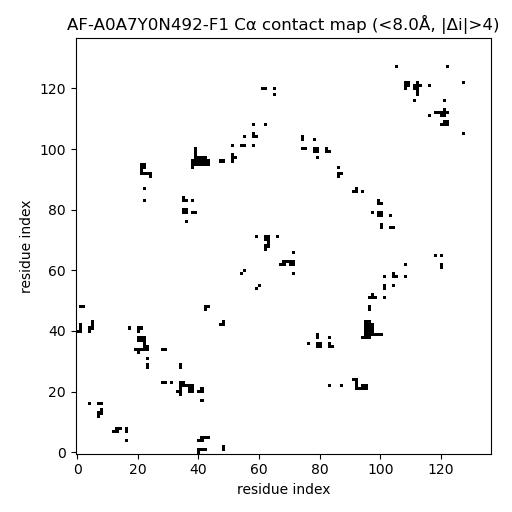93 ? 11.920 -2.688 -7.854 1.00 92.12 93 ALA A C 1
ATOM 746 O O . ALA A 1 93 ? 10.828 -2.384 -8.341 1.00 92.12 93 ALA A O 1
ATOM 747 N N . ASN A 1 94 ? 12.344 -3.956 -7.826 1.00 94.25 94 ASN A N 1
ATOM 748 C CA . ASN A 1 94 ? 11.581 -5.062 -8.410 1.00 94.25 94 ASN A CA 1
ATOM 749 C C . ASN A 1 94 ? 10.524 -5.624 -7.447 1.00 94.25 94 ASN A C 1
ATOM 751 O O . ASN A 1 94 ? 10.537 -6.802 -7.101 1.00 94.25 94 ASN A O 1
ATOM 755 N N . PHE A 1 95 ? 9.620 -4.759 -6.993 1.00 95.62 95 PHE A N 1
ATOM 756 C CA . PHE A 1 95 ? 8.558 -5.108 -6.056 1.00 95.62 95 PHE A CA 1
ATOM 757 C C . PHE A 1 95 ? 7.258 -4.367 -6.374 1.00 95.62 95 PHE A C 1
ATOM 759 O O . PHE A 1 95 ? 7.177 -3.493 -7.240 1.00 95.62 95 PHE A O 1
ATOM 766 N N . GLY A 1 96 ? 6.210 -4.736 -5.650 1.00 95.06 96 GLY A N 1
ATOM 767 C CA . GLY A 1 96 ? 4.870 -4.201 -5.803 1.00 95.06 96 GLY A CA 1
ATOM 768 C C . GLY A 1 96 ? 3.887 -4.997 -4.959 1.00 95.06 96 GLY A C 1
ATOM 769 O O . GLY A 1 96 ? 4.120 -6.170 -4.666 1.00 95.06 96 GLY A O 1
ATOM 770 N N . GLY A 1 97 ? 2.806 -4.354 -4.545 1.00 95.75 97 GLY A N 1
ATOM 771 C CA . GLY A 1 97 ? 1.793 -4.988 -3.709 1.00 95.75 97 GLY A CA 1
ATOM 772 C C . GLY A 1 97 ? 1.296 -4.092 -2.597 1.00 95.75 97 GLY A C 1
ATOM 773 O O . GLY A 1 97 ? 2.002 -3.221 -2.092 1.00 95.75 97 GLY A O 1
ATOM 774 N N . LEU A 1 98 ? 0.061 -4.353 -2.187 1.00 96.69 98 LEU A N 1
ATOM 775 C CA . LEU A 1 98 ? -0.606 -3.618 -1.118 1.00 96.69 98 LEU A CA 1
ATOM 776 C C . LEU A 1 98 ? -0.170 -4.081 0.283 1.00 96.69 98 LEU A C 1
ATOM 778 O O . LEU A 1 98 ? -0.624 -3.524 1.278 1.00 96.69 98 LEU A O 1
ATOM 782 N N . SER A 1 99 ? 0.706 -5.082 0.380 1.00 95.94 99 SER A N 1
ATOM 783 C CA . SER A 1 99 ? 1.079 -5.746 1.632 1.00 95.94 99 SER A CA 1
ATOM 784 C C . SER A 1 99 ? 1.616 -4.767 2.676 1.00 95.94 99 SER A C 1
ATOM 786 O O . SER A 1 99 ? 1.116 -4.748 3.798 1.00 95.94 99 SER A O 1
ATOM 788 N N . GLY A 1 100 ? 2.547 -3.880 2.308 1.00 96.25 100 GLY A N 1
ATOM 789 C CA . GLY A 1 100 ? 3.063 -2.845 3.215 1.00 96.25 100 GLY A CA 1
ATOM 790 C C . GLY A 1 100 ? 1.959 -1.954 3.801 1.00 96.25 100 GLY A C 1
ATOM 791 O O . GLY A 1 100 ? 1.973 -1.634 4.991 1.00 96.25 100 GLY A O 1
ATOM 792 N N . VAL A 1 101 ? 0.941 -1.633 2.997 1.00 98.06 101 VAL A N 1
ATOM 793 C CA . VAL A 1 101 ? -0.240 -0.891 3.455 1.00 98.06 101 VAL A CA 1
ATOM 794 C C . VAL A 1 101 ? -1.114 -1.748 4.369 1.00 98.06 101 VAL A C 1
ATOM 796 O O . VAL A 1 101 ? -1.546 -1.284 5.420 1.00 98.06 101 VAL A O 1
ATOM 799 N N . VAL A 1 102 ? -1.363 -3.007 4.009 1.00 97.88 102 VAL A N 1
ATOM 800 C CA . VAL A 1 102 ? -2.151 -3.949 4.818 1.00 97.88 102 VAL A CA 1
ATOM 801 C C . VAL A 1 102 ? -1.541 -4.135 6.212 1.00 97.88 102 VAL A C 1
ATOM 803 O O . VAL A 1 102 ? -2.270 -4.080 7.205 1.00 97.88 102 VAL A O 1
ATOM 806 N N . TYR A 1 103 ? -0.217 -4.269 6.318 1.00 97.31 103 TYR A N 1
ATOM 807 C CA . TYR A 1 103 ? 0.465 -4.357 7.613 1.00 97.31 103 TYR A CA 1
ATOM 808 C C . TYR A 1 103 ? 0.427 -3.041 8.395 1.00 97.31 103 TYR A C 1
ATOM 810 O O . TYR A 1 103 ? 0.307 -3.067 9.622 1.00 97.31 103 TYR A O 1
ATOM 818 N N . ALA A 1 104 ? 0.434 -1.892 7.714 1.00 97.62 104 ALA A N 1
ATOM 819 C CA . ALA A 1 104 ? 0.194 -0.611 8.369 1.00 97.62 104 ALA A CA 1
ATOM 820 C C . ALA A 1 104 ? -1.239 -0.503 8.922 1.00 97.62 104 ALA A C 1
ATOM 822 O O . ALA A 1 104 ? -1.411 -0.043 10.050 1.00 97.62 104 ALA A O 1
ATOM 823 N N . LEU A 1 105 ? -2.259 -0.970 8.188 1.00 97.75 105 LEU A N 1
ATOM 824 C CA . LEU A 1 105 ? -3.649 -1.016 8.670 1.00 97.75 105 LEU A CA 1
ATOM 825 C C . LEU A 1 105 ? -3.791 -1.945 9.883 1.00 97.75 105 LEU A C 1
ATOM 827 O O . LEU A 1 105 ? -4.412 -1.561 10.875 1.00 97.75 105 LEU A O 1
ATOM 831 N N . LEU A 1 106 ? -3.177 -3.132 9.826 1.00 97.25 106 LEU A N 1
ATOM 832 C CA . LEU A 1 106 ? -3.127 -4.082 10.939 1.00 97.25 106 LEU A CA 1
ATOM 833 C C . LEU A 1 106 ? -2.510 -3.436 12.184 1.00 97.25 106 LEU A C 1
ATOM 835 O O . LEU A 1 106 ? -3.129 -3.438 13.248 1.00 97.25 106 LEU A O 1
ATOM 839 N N . GLY A 1 107 ? -1.313 -2.858 12.051 1.00 96.12 107 GLY A N 1
ATOM 840 C CA . GLY A 1 107 ? -0.621 -2.195 13.156 1.00 96.12 107 GLY A CA 1
ATOM 841 C C . GLY A 1 107 ? -1.416 -1.014 13.712 1.00 96.12 107 GLY A C 1
ATOM 842 O O . GLY A 1 107 ? -1.539 -0.868 14.929 1.00 96.12 107 GLY A O 1
ATOM 843 N N . TYR A 1 108 ? -2.023 -0.215 12.831 1.00 96.06 108 TYR A N 1
ATOM 844 C CA . TYR A 1 108 ? -2.856 0.920 13.216 1.00 96.06 108 TYR A CA 1
ATOM 845 C C . TYR A 1 108 ? -4.061 0.480 14.053 1.00 96.06 108 TYR A C 1
ATOM 847 O O . TYR A 1 108 ? -4.257 0.983 15.159 1.00 96.06 108 TYR A O 1
ATOM 855 N N . LEU A 1 109 ? -4.834 -0.497 13.570 1.00 95.56 109 LEU A N 1
ATOM 856 C CA . LEU A 1 109 ? -5.992 -1.035 14.287 1.00 95.56 109 LEU A CA 1
ATOM 857 C C . LEU A 1 109 ? -5.600 -1.750 15.577 1.00 95.56 109 LEU A C 1
ATOM 859 O O . LEU A 1 109 ? -6.304 -1.631 16.576 1.00 95.56 109 LEU A O 1
ATOM 863 N N . TRP A 1 110 ? -4.473 -2.460 15.593 1.00 94.31 110 TRP A N 1
ATOM 864 C CA . TRP A 1 110 ? -4.010 -3.141 16.797 1.00 94.31 110 TRP A CA 1
ATOM 865 C C . TRP A 1 110 ? -3.657 -2.140 17.907 1.00 94.31 110 TRP A C 1
ATOM 867 O O . TRP A 1 110 ? -4.137 -2.271 19.037 1.00 94.31 110 TRP A O 1
ATOM 877 N N . VAL A 1 111 ? -2.893 -1.091 17.583 1.00 94.38 111 VAL A N 1
ATOM 878 C CA . VAL A 1 111 ? -2.575 -0.017 18.537 1.00 94.38 111 VAL A CA 1
ATOM 879 C C . VAL A 1 111 ? -3.844 0.711 18.974 1.00 94.38 111 VAL A C 1
ATOM 881 O O . VAL A 1 111 ? -4.014 0.989 20.164 1.00 94.38 111 VAL A O 1
ATOM 884 N N . LEU A 1 112 ? -4.756 0.989 18.042 1.00 93.88 112 LEU A N 1
ATOM 885 C CA . LEU A 1 112 ? -5.999 1.696 18.327 1.00 93.88 112 LEU A CA 1
ATOM 886 C C . LEU A 1 112 ? -6.936 0.888 19.227 1.00 93.88 112 LEU A C 1
ATOM 888 O O . LEU A 1 112 ? -7.474 1.437 20.184 1.00 93.88 112 LEU A O 1
ATOM 892 N N . GLY A 1 113 ? -7.068 -0.416 18.987 1.00 92.25 113 GLY A N 1
ATOM 893 C CA . GLY A 1 113 ? -7.865 -1.311 19.821 1.00 92.25 113 GLY A CA 1
ATOM 894 C C . GLY A 1 113 ? -7.354 -1.393 21.261 1.00 92.25 113 GLY A C 1
ATOM 895 O O . GLY A 1 113 ? -8.153 -1.552 22.181 1.00 92.25 113 GLY A O 1
ATOM 896 N N . TYR A 1 114 ? -6.042 -1.229 21.475 1.00 90.56 114 TYR A N 1
ATOM 897 C CA . TYR A 1 114 ? -5.451 -1.179 22.815 1.00 90.56 114 TYR A CA 1
ATOM 898 C C . TYR A 1 114 ? -5.573 0.204 23.475 1.00 90.56 114 TYR A C 1
ATOM 900 O O . TYR A 1 114 ? -5.869 0.304 24.663 1.00 90.56 114 TYR A O 1
ATOM 908 N N . ARG A 1 115 ? -5.330 1.285 22.722 1.00 93.31 115 ARG A N 1
ATOM 909 C CA . ARG A 1 115 ? -5.262 2.658 23.260 1.00 93.31 115 ARG A CA 1
ATOM 910 C C . ARG A 1 115 ? -6.621 3.350 23.354 1.00 93.31 115 ARG A C 1
ATOM 912 O O . ARG A 1 115 ? -6.820 4.159 24.254 1.00 93.31 115 ARG A O 1
ATOM 919 N N . LEU A 1 116 ? -7.529 3.066 22.425 1.00 92.00 116 LEU A N 1
ATOM 920 C CA . LEU A 1 116 ? -8.838 3.709 22.284 1.00 92.00 116 LEU A CA 1
ATOM 921 C C . LEU A 1 116 ? -9.944 2.649 22.079 1.00 92.00 116 LEU A C 1
ATOM 923 O O . LEU A 1 116 ? -10.639 2.662 21.060 1.00 92.00 116 LEU A O 1
ATOM 927 N N . PRO A 1 117 ? -10.159 1.737 23.052 1.00 89.38 117 PRO A N 1
ATOM 928 C CA . PRO A 1 117 ? -11.118 0.634 22.918 1.00 89.38 117 PRO A CA 1
ATOM 929 C C . PRO A 1 117 ? -12.569 1.104 22.712 1.00 89.38 117 PRO A C 1
ATOM 931 O O . PRO A 1 117 ? -13.369 0.393 22.107 1.00 89.38 117 PRO A O 1
ATOM 934 N N . HIS A 1 118 ? -12.908 2.322 23.150 1.00 90.44 118 HIS A N 1
ATOM 935 C CA . HIS A 1 118 ? -14.237 2.918 22.975 1.00 90.44 118 HIS A CA 1
ATOM 936 C C . HIS A 1 118 ? -14.615 3.173 21.505 1.00 90.44 118 HIS A C 1
ATOM 938 O O . HIS A 1 118 ? -15.795 3.329 21.204 1.00 90.44 118 HIS A O 1
ATOM 944 N N . LEU A 1 119 ? -13.647 3.190 20.579 1.00 87.94 119 LEU A N 1
ATOM 945 C CA . LEU A 1 119 ? -13.914 3.324 19.142 1.00 87.94 119 LEU A CA 1
ATOM 946 C C . LEU A 1 119 ? -14.489 2.040 18.518 1.00 87.94 119 LEU A C 1
ATOM 948 O O . LEU A 1 119 ? -14.953 2.068 17.378 1.00 87.94 119 LEU A O 1
ATOM 952 N N . GLY A 1 120 ? -14.458 0.912 19.240 1.00 87.88 120 GLY A N 1
ATOM 953 C CA . GLY A 1 120 ? -14.969 -0.375 18.755 1.00 87.88 120 GLY A CA 1
ATOM 954 C C . GLY A 1 120 ? -14.164 -0.967 17.593 1.00 87.88 120 GLY A C 1
ATOM 955 O O . GLY A 1 120 ? -14.670 -1.823 16.875 1.00 87.88 120 GLY A O 1
ATOM 956 N N . LEU A 1 121 ? -12.930 -0.496 17.394 1.00 89.38 121 LEU A N 1
ATOM 957 C CA . LEU A 1 121 ? -11.986 -0.951 16.373 1.00 89.38 121 LEU A CA 1
ATOM 958 C C . LEU A 1 121 ? -11.007 -1.964 16.977 1.00 89.38 121 LEU A C 1
ATOM 960 O O . LEU A 1 121 ? -9.817 -1.692 17.124 1.00 89.38 121 LEU A O 1
ATOM 964 N N . THR A 1 122 ? -11.524 -3.115 17.404 1.00 87.81 122 THR A N 1
ATOM 965 C CA . THR A 1 122 ? -10.717 -4.184 18.002 1.00 87.81 122 THR A CA 1
ATOM 966 C C . THR A 1 122 ? -10.486 -5.311 17.005 1.00 87.81 122 THR A C 1
ATOM 968 O O . THR A 1 122 ? -11.379 -5.699 16.256 1.00 87.81 122 THR A O 1
ATOM 971 N N . LEU A 1 123 ? -9.269 -5.856 17.004 1.00 90.50 123 LEU A N 1
ATOM 972 C CA . LEU A 1 123 ? -8.913 -6.997 16.170 1.00 90.50 123 LEU A CA 1
ATOM 973 C C . LEU A 1 123 ? -8.891 -8.289 16.992 1.00 90.50 123 LEU A C 1
ATOM 975 O O . LEU A 1 123 ? -8.258 -8.329 18.054 1.00 90.50 123 LEU A O 1
ATOM 979 N N . PRO A 1 124 ? -9.522 -9.372 16.505 1.00 90.75 124 PRO A N 1
ATOM 980 C CA . PRO A 1 124 ? -9.347 -10.697 17.077 1.00 90.75 124 PRO A CA 1
ATOM 981 C C . PRO A 1 124 ? -7.868 -11.097 17.092 1.00 90.75 124 PRO A C 1
ATOM 983 O O . PRO A 1 124 ? -7.171 -10.989 16.082 1.00 90.75 124 PRO A O 1
ATOM 986 N N . LYS A 1 125 ? -7.391 -11.632 18.222 1.00 89.38 125 LYS A N 1
ATOM 987 C CA . LYS A 1 125 ? -5.996 -12.095 18.365 1.00 89.38 125 LYS A CA 1
ATOM 988 C C . LYS A 1 125 ? -5.618 -13.159 17.327 1.00 89.38 125 LYS A C 1
ATOM 990 O O . LYS A 1 125 ? -4.470 -13.212 16.903 1.00 89.38 125 LYS A O 1
ATOM 995 N N . SER A 1 126 ? -6.583 -13.975 16.902 1.00 92.81 126 SER A N 1
ATOM 996 C CA . SER A 1 126 ? -6.406 -14.976 15.845 1.00 92.81 126 SER A CA 1
ATOM 997 C C . SER A 1 126 ? -6.060 -14.350 14.493 1.00 92.81 126 SER A C 1
ATOM 999 O O . SER A 1 126 ? -5.192 -14.871 13.802 1.00 92.81 126 SER A O 1
ATOM 1001 N N . ILE A 1 127 ? -6.678 -13.217 14.139 1.00 92.19 127 ILE A N 1
ATOM 1002 C CA . ILE A 1 127 ? -6.375 -12.485 12.901 1.00 92.19 127 ILE A CA 1
ATOM 1003 C C . ILE A 1 127 ? -4.962 -11.913 12.960 1.00 92.19 127 ILE A C 1
ATOM 1005 O O . ILE A 1 127 ? -4.204 -12.075 12.008 1.00 92.19 127 ILE A O 1
ATOM 1009 N N . VAL A 1 128 ? -4.580 -11.309 14.090 1.00 91.81 128 VAL A N 1
ATOM 1010 C CA . VAL A 1 128 ? -3.214 -10.796 14.280 1.00 91.81 128 VAL A CA 1
ATOM 1011 C C . VAL A 1 128 ? -2.197 -11.927 14.117 1.00 91.81 128 VAL A C 1
ATOM 1013 O O . VAL A 1 128 ? -1.266 -11.797 13.330 1.00 91.81 128 VAL A O 1
ATOM 1016 N N . GLY A 1 129 ? -2.405 -13.062 14.793 1.00 91.75 129 GLY A N 1
ATOM 1017 C CA . GLY A 1 129 ? -1.532 -14.231 14.668 1.00 91.75 129 GLY A CA 1
ATOM 1018 C C . GLY A 1 129 ? -1.443 -14.757 13.233 1.00 91.75 129 GLY A C 1
ATOM 1019 O O . GLY A 1 129 ? -0.342 -14.960 12.728 1.00 91.75 129 GLY A O 1
ATOM 1020 N N . PHE A 1 130 ? -2.583 -14.908 12.551 1.00 93.44 130 PHE A N 1
ATOM 1021 C CA . PHE A 1 130 ? -2.629 -15.335 11.151 1.00 93.44 130 PHE A CA 1
ATOM 1022 C C . PHE A 1 130 ? -1.837 -14.393 10.235 1.00 93.44 130 PHE A C 1
ATOM 1024 O O . PHE A 1 130 ? -1.012 -14.851 9.450 1.00 93.44 130 PHE A O 1
ATOM 1031 N N . MET A 1 131 ? -2.047 -13.079 10.352 1.00 92.94 131 MET A N 1
ATOM 1032 C CA . MET A 1 131 ? -1.367 -12.100 9.502 1.00 92.94 131 MET A CA 1
ATOM 1033 C C . MET A 1 131 ? 0.136 -12.018 9.783 1.00 92.94 131 MET A C 1
ATOM 1035 O O . MET A 1 131 ? 0.906 -11.772 8.859 1.00 92.94 131 MET A O 1
ATOM 1039 N N . LEU A 1 132 ? 0.571 -12.239 11.027 1.00 90.81 132 LEU A N 1
ATOM 1040 C CA . LEU A 1 132 ? 1.997 -12.309 11.359 1.00 90.81 132 LEU A CA 1
ATOM 1041 C C . LEU A 1 132 ? 2.666 -13.549 10.760 1.00 90.81 132 LEU 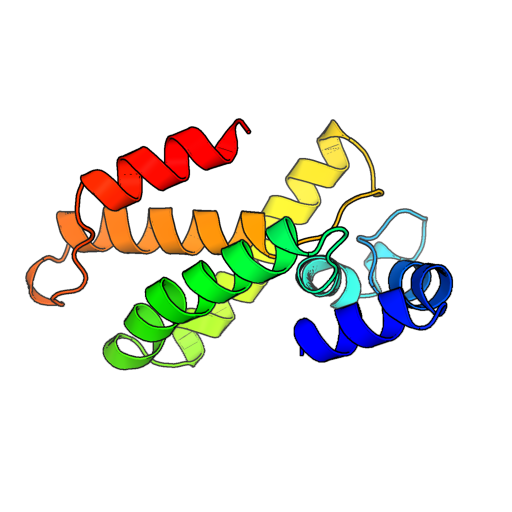A C 1
ATOM 1043 O O . LEU A 1 132 ? 3.782 -13.443 10.265 1.00 90.81 132 LEU A O 1
ATOM 1047 N N . VAL A 1 133 ? 1.988 -14.701 10.752 1.00 90.75 133 VAL A N 1
ATOM 1048 C CA . VAL A 1 133 ? 2.488 -15.898 10.053 1.00 90.75 133 VAL A CA 1
ATOM 1049 C C . VAL A 1 133 ? 2.551 -15.642 8.549 1.00 90.75 133 VAL A C 1
ATOM 1051 O O . VAL A 1 133 ? 3.577 -15.900 7.930 1.00 90.75 133 VAL A O 1
ATOM 1054 N N . TRP A 1 134 ? 1.493 -15.061 7.979 1.00 88.25 134 TRP A N 1
ATOM 1055 C CA . TRP A 1 134 ? 1.422 -14.713 6.558 1.00 88.25 134 TRP A CA 1
ATOM 1056 C C . TRP A 1 134 ? 2.499 -13.710 6.113 1.00 88.25 134 TRP A C 1
ATOM 1058 O O . TRP A 1 134 ? 2.821 -13.655 4.938 1.00 88.25 134 TRP A O 1
ATOM 1068 N N . LEU A 1 135 ? 3.081 -12.930 7.030 1.00 83.81 135 LEU A N 1
ATOM 1069 C CA . LEU A 1 135 ? 4.142 -11.970 6.695 1.00 83.81 135 LEU A CA 1
ATOM 1070 C C . LEU A 1 135 ? 5.428 -12.664 6.230 1.00 83.81 135 LEU A C 1
ATOM 1072 O O . LEU A 1 135 ? 6.217 -12.069 5.503 1.00 83.81 135 LEU A O 1
ATOM 1076 N N . VAL A 1 136 ? 5.652 -13.888 6.705 1.00 80.19 136 VAL A N 1
ATOM 1077 C CA . VAL A 1 136 ? 6.902 -14.641 6.521 1.00 80.19 136 VAL A CA 1
ATOM 1078 C C . VAL A 1 136 ? 6.764 -15.713 5.429 1.00 80.19 136 VAL A C 1
ATOM 1080 O O . VAL A 1 136 ? 7.750 -16.355 5.077 1.00 80.19 136 VAL A O 1
ATOM 1083 N N . VAL A 1 137 ? 5.550 -15.920 4.909 1.00 75.44 137 VAL A N 1
ATOM 1084 C CA . VAL A 1 137 ? 5.214 -16.922 3.883 1.00 75.44 137 VAL A CA 1
ATOM 1085 C C . VAL A 1 137 ? 5.097 -16.253 2.523 1.00 75.44 137 VAL A C 1
ATOM 1087 O O . VAL A 1 137 ? 5.689 -16.796 1.566 1.00 75.44 137 VAL A O 1
#

Secondary structure (DSSP, 8-state):
-HHHHHHHIIIIIHHHHHHHHSPP-STTGGG-TTHHHHGGG--SSHHHHHHHHHHIIIIIHHHHHHH-HHHHHHHHHHHHHHHHHHHHHHH-S----SHHHHHHHHHHHHHHHHH-GGG--PPPHHHHHHHHHHT--

pLDDT: mean 95.16, std 3.58, range [75.44, 98.56]

Nearest PDB structures (foldseek):
  2nrf-assembly1_B  TM=9.505E-01  e=9.129E-11  Escherichia coli
  2xtv-assembly1_A  TM=9.240E-01  e=4.793E-11  Escherichia coli BL21(DE3)
  6pjr-assembly1_A  TM=9.469E-01  e=2.532E-10  Escherichia coli
  5f5k-assembly1_A  TM=9.481E-01  e=4.105E-10  Escherichia coli
  6pjq-assembly1_A  TM=9.490E-01  e=4.822E-10  Escherichia coli

Organism: Vibrio alginolyticus (NCBI:txid663)

Mean predicted aligned error: 3.05 Å